Protein AF-A0A060CJ80-F1 (afdb_monomer_lite)

Foldseek 3Di:
DDFPDDDPRCCVQCNPDVVSHDDDVPDDPCVSCVRDDPVPPVVCCVVANPPNHRPPPPPPPDPPPDD

Secondary structure (DSSP, 8-state):
-EES--HHHHHHHH-SSGGG----TT--GGGGGGGEETT-HHHHHHHH-GGG---------------

Radius of gyration: 17.9 Å; chains: 1; bounding box: 48×44×32 Å

Sequence (67 aa):
GALYIHGDELKKTLGAHWTNWTPHAGQSWHSFNDYINFSDKTGWEKWWGKNGSAPTLVTTITPALMT

pLDDT: mean 85.26, std 14.23, range [50.88, 97.38]

Structure (mmCIF, N/CA/C/O backbone):
data_AF-A0A060CJ80-F1
#
_entry.id   AF-A0A060CJ80-F1
#
loop_
_atom_site.group_PDB
_atom_site.id
_atom_site.type_symbol
_atom_site.label_atom_id
_atom_site.label_alt_id
_atom_site.label_comp_id
_atom_site.label_asym_id
_atom_site.label_entity_id
_atom_site.label_seq_id
_atom_site.pdbx_PDB_ins_code
_atom_site.Cartn_x
_atom_site.Cartn_y
_atom_site.Cartn_z
_atom_site.occupancy
_atom_site.B_iso_or_equiv
_atom_site.auth_seq_id
_atom_site.auth_comp_id
_atom_site.auth_asym_id
_atom_site.auth_atom_id
_atom_site.pdbx_PDB_model_num
ATOM 1 N N . GLY A 1 1 ? -5.948 1.800 6.766 1.00 89.06 1 GLY A N 1
ATOM 2 C CA . GLY A 1 1 ? -5.246 1.969 5.528 1.00 89.06 1 GLY A CA 1
ATOM 3 C C . GLY A 1 1 ? -6.268 1.902 4.450 1.00 89.06 1 GLY A C 1
ATOM 4 O O . GLY A 1 1 ? -7.259 1.192 4.573 1.00 89.06 1 GLY A O 1
ATOM 5 N N . ALA A 1 2 ? -6.008 2.672 3.419 1.00 93.25 2 ALA A N 1
ATOM 6 C CA . ALA A 1 2 ? -6.604 2.498 2.116 1.00 93.25 2 ALA A CA 1
ATOM 7 C C . ALA A 1 2 ? -5.452 2.410 1.119 1.00 93.25 2 ALA A C 1
ATOM 9 O O . ALA A 1 2 ? -4.337 2.83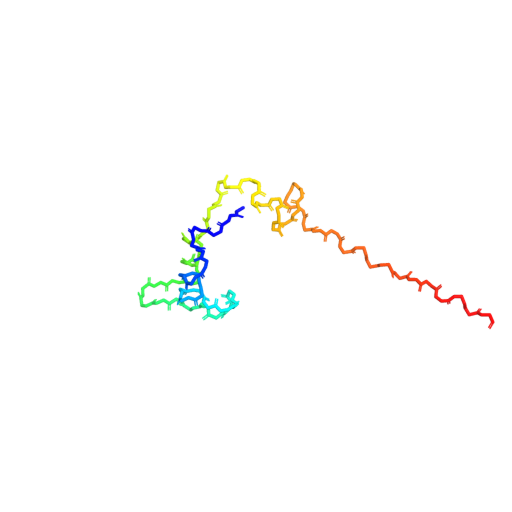4 1.423 1.00 93.25 2 ALA A O 1
ATOM 10 N N . LEU A 1 3 ? -5.706 1.858 -0.059 1.00 95.06 3 LEU A N 1
ATOM 11 C CA . LEU A 1 3 ? -4.763 2.015 -1.159 1.00 95.06 3 LEU A CA 1
ATOM 12 C C . LEU A 1 3 ? -4.853 3.454 -1.685 1.00 95.06 3 LEU A C 1
ATOM 14 O O . LEU A 1 3 ? -5.943 4.018 -1.691 1.00 95.06 3 LEU A O 1
ATOM 18 N N . TYR A 1 4 ? -3.735 4.040 -2.115 1.00 95.75 4 TYR A N 1
ATOM 19 C CA . TYR A 1 4 ? -3.723 5.349 -2.786 1.00 95.75 4 TYR A CA 1
ATOM 20 C C . TYR A 1 4 ? -4.299 5.290 -4.207 1.00 95.75 4 TYR A C 1
ATOM 22 O O . TYR A 1 4 ? -4.755 6.299 -4.737 1.00 95.75 4 TYR A O 1
ATOM 30 N N . ILE A 1 5 ? -4.264 4.105 -4.817 1.00 94.81 5 ILE A N 1
ATOM 31 C CA . ILE A 1 5 ? -4.713 3.843 -6.184 1.00 94.81 5 ILE A CA 1
ATOM 32 C C . ILE A 1 5 ? -6.047 3.096 -6.180 1.00 94.81 5 ILE A C 1
ATOM 34 O O . ILE A 1 5 ? -6.305 2.250 -5.319 1.00 94.81 5 ILE A O 1
ATOM 38 N N . HIS A 1 6 ? -6.901 3.397 -7.159 1.00 93.00 6 HIS A N 1
ATOM 39 C CA . HIS A 1 6 ? -8.278 2.902 -7.228 1.00 93.00 6 HIS A CA 1
ATOM 40 C C . HIS A 1 6 ? -8.693 2.555 -8.665 1.00 93.00 6 HIS A C 1
ATOM 42 O O . HIS A 1 6 ? -8.019 2.915 -9.628 1.00 93.00 6 HIS A O 1
ATOM 48 N N . GLY A 1 7 ? -9.822 1.854 -8.809 1.00 92.94 7 GLY A N 1
ATOM 49 C CA . GLY A 1 7 ? -10.433 1.569 -10.111 1.00 92.94 7 GLY A CA 1
ATOM 50 C C . GLY A 1 7 ? -9.500 0.833 -11.077 1.00 92.94 7 GLY A C 1
ATOM 51 O O . GLY A 1 7 ? -8.824 -0.128 -10.700 1.00 92.94 7 GLY A O 1
ATOM 52 N N . ASP A 1 8 ? -9.463 1.296 -12.327 1.00 95.69 8 ASP A N 1
ATOM 53 C CA . ASP A 1 8 ? -8.653 0.687 -13.387 1.00 95.69 8 ASP A CA 1
ATOM 54 C C . ASP A 1 8 ? -7.147 0.764 -13.103 1.00 95.69 8 ASP A C 1
ATOM 56 O O . ASP A 1 8 ? -6.405 -0.161 -13.439 1.00 95.69 8 ASP A O 1
ATOM 60 N N . GLU A 1 9 ? -6.689 1.824 -12.432 1.00 94.25 9 GLU A N 1
ATOM 61 C CA . GLU A 1 9 ? -5.280 1.994 -12.069 1.00 94.25 9 GLU A CA 1
ATOM 62 C C . GLU A 1 9 ? -4.831 0.958 -11.035 1.00 94.25 9 GLU A C 1
ATOM 64 O O . GLU A 1 9 ? -3.734 0.406 -11.152 1.00 94.25 9 GLU A O 1
ATOM 69 N N . LEU A 1 10 ? -5.697 0.619 -10.074 1.00 94.94 10 LEU A N 1
ATOM 70 C CA . LEU A 1 10 ? -5.435 -0.453 -9.114 1.00 94.94 10 LEU A CA 1
ATOM 71 C C . LEU A 1 10 ? -5.263 -1.790 -9.833 1.00 94.94 10 LEU A C 1
ATOM 73 O O . LEU A 1 10 ? -4.274 -2.481 -9.602 1.00 94.94 10 LEU A O 1
ATOM 77 N N . LYS A 1 11 ? -6.185 -2.142 -10.737 1.00 94.38 11 LYS A N 1
ATOM 78 C CA . LYS A 1 11 ? -6.127 -3.423 -11.459 1.00 94.38 11 LYS A CA 1
ATOM 79 C C . LYS A 1 11 ? -4.918 -3.501 -12.389 1.00 94.38 11 LYS A C 1
ATOM 81 O O . LYS A 1 11 ? -4.308 -4.561 -12.502 1.00 94.38 11 LYS A O 1
ATOM 86 N N . LYS A 1 12 ? -4.564 -2.392 -13.041 1.00 95.38 12 LYS A N 1
ATOM 87 C CA . LYS A 1 12 ? -3.379 -2.298 -13.899 1.00 95.38 12 LYS A CA 1
ATOM 88 C C . LYS A 1 12 ? -2.083 -2.433 -13.099 1.00 95.38 12 LYS A C 1
ATOM 90 O O . LYS A 1 12 ? -1.154 -3.076 -13.573 1.00 95.38 12 LYS A O 1
ATOM 95 N N . THR A 1 13 ? -2.026 -1.821 -11.917 1.00 94.94 13 THR A N 1
ATOM 96 C CA . THR A 1 13 ? -0.800 -1.746 -11.115 1.00 94.94 13 THR A CA 1
ATOM 97 C C . THR A 1 13 ? -0.608 -2.978 -10.238 1.00 94.94 13 THR A C 1
ATOM 99 O O . THR A 1 13 ? 0.474 -3.547 -10.246 1.00 94.94 13 THR A O 1
ATOM 102 N N . LEU A 1 14 ? -1.638 -3.409 -9.501 1.00 94.94 14 LEU A N 1
ATOM 103 C CA . LEU A 1 14 ? -1.559 -4.488 -8.502 1.00 94.94 14 LEU A CA 1
ATOM 104 C C . LEU A 1 14 ? -2.160 -5.819 -8.973 1.00 94.94 14 LEU A C 1
ATOM 106 O O . LEU A 1 14 ? -1.960 -6.845 -8.329 1.00 94.94 14 LEU A O 1
ATOM 110 N N . GLY A 1 15 ? -2.904 -5.820 -10.079 1.00 94.81 15 GLY A N 1
ATOM 111 C CA . GLY A 1 15 ? -3.661 -6.982 -10.535 1.00 94.81 15 GLY A CA 1
ATOM 112 C C . GLY A 1 15 ? -4.997 -7.160 -9.807 1.00 94.81 15 GLY A C 1
ATOM 113 O O . GLY A 1 15 ? -5.472 -6.287 -9.084 1.00 94.81 15 GLY A O 1
ATOM 114 N N . ALA A 1 16 ? -5.646 -8.302 -10.050 1.00 91.56 16 ALA A N 1
ATOM 115 C CA . ALA A 1 16 ? -6.957 -8.610 -9.468 1.00 91.56 16 ALA A CA 1
ATOM 116 C C . ALA A 1 16 ? -6.876 -9.021 -7.986 1.00 91.56 16 ALA A C 1
ATOM 118 O O . ALA A 1 16 ? -7.806 -8.761 -7.225 1.00 91.56 16 ALA A O 1
ATOM 119 N N . HIS A 1 17 ? -5.765 -9.639 -7.582 1.00 90.25 17 HIS A N 1
ATOM 120 C CA . HIS A 1 17 ? -5.461 -9.976 -6.195 1.00 90.25 17 HIS A CA 1
ATOM 121 C C . HIS A 1 17 ? -4.103 -9.391 -5.830 1.00 90.25 17 HIS A C 1
ATOM 123 O O . HIS A 1 17 ? -3.232 -9.273 -6.685 1.00 90.25 17 HIS A O 1
ATOM 129 N N . TRP A 1 18 ? -3.892 -9.070 -4.554 1.00 84.06 18 TRP A N 1
ATOM 130 C CA . TRP A 1 18 ? -2.619 -8.505 -4.095 1.00 84.06 18 TRP A CA 1
ATOM 131 C C . TRP A 1 18 ? -1.416 -9.425 -4.387 1.00 84.06 18 TRP A C 1
ATOM 133 O O . TRP A 1 18 ? -0.314 -8.932 -4.593 1.00 84.06 18 TRP A O 1
ATOM 143 N N . THR A 1 19 ? -1.630 -10.746 -4.479 1.00 89.62 19 THR A N 1
ATOM 144 C CA . THR A 1 19 ? -0.608 -11.742 -4.854 1.00 89.62 19 THR A CA 1
ATOM 145 C C . THR A 1 19 ? -0.226 -11.715 -6.334 1.00 89.62 19 THR A C 1
ATOM 147 O O . THR A 1 19 ? 0.737 -12.371 -6.718 1.00 89.62 19 THR A O 1
ATOM 150 N N . ASN A 1 20 ? -0.990 -11.021 -7.182 1.00 95.31 20 ASN A N 1
ATOM 151 C CA . ASN A 1 20 ? -0.658 -10.857 -8.597 1.00 95.31 20 ASN A CA 1
ATOM 152 C C . ASN A 1 20 ? 0.427 -9.803 -8.803 1.00 95.31 20 ASN A C 1
ATOM 154 O O . ASN A 1 20 ? 1.111 -9.836 -9.824 1.00 95.31 20 ASN A O 1
ATOM 158 N N . TRP A 1 21 ? 0.553 -8.855 -7.874 1.00 96.81 21 TRP A N 1
ATOM 159 C CA . TRP A 1 21 ? 1.625 -7.882 -7.927 1.00 96.81 21 TRP A CA 1
ATOM 160 C C . TRP A 1 21 ? 2.962 -8.586 -7.706 1.00 96.81 21 TRP A C 1
ATOM 162 O O . TRP A 1 21 ? 3.078 -9.466 -6.858 1.00 96.81 21 TRP A O 1
ATOM 172 N N . THR A 1 22 ? 3.981 -8.174 -8.450 1.00 96.69 22 THR A N 1
ATOM 173 C CA . THR A 1 22 ? 5.357 -8.643 -8.284 1.00 96.69 22 THR A CA 1
ATOM 174 C C . THR A 1 22 ? 6.298 -7.443 -8.328 1.00 96.69 22 THR A C 1
ATOM 176 O O . THR A 1 22 ? 6.037 -6.517 -9.102 1.00 96.69 22 THR A O 1
ATOM 179 N N . PRO A 1 23 ? 7.399 -7.442 -7.559 1.00 96.44 23 PRO A N 1
ATOM 180 C CA . PRO A 1 23 ? 8.345 -6.335 -7.578 1.00 96.44 23 PRO A CA 1
ATOM 181 C C . PRO A 1 23 ? 8.992 -6.164 -8.957 1.00 96.44 23 PRO A C 1
ATOM 183 O O . PRO A 1 23 ? 9.364 -7.139 -9.611 1.00 96.44 23 PRO A O 1
ATOM 186 N N . HIS A 1 24 ? 9.160 -4.912 -9.381 1.00 93.75 24 HIS A N 1
ATOM 187 C CA . HIS A 1 24 ? 9.923 -4.563 -10.579 1.00 93.75 24 HIS A CA 1
ATOM 188 C C . HIS A 1 24 ? 11.435 -4.587 -10.305 1.00 93.75 24 HIS A C 1
ATOM 190 O O . HIS A 1 24 ? 11.884 -4.773 -9.172 1.00 93.75 24 HIS A O 1
ATOM 196 N N . ALA A 1 25 ? 12.245 -4.364 -11.344 1.00 96.94 25 ALA A N 1
ATOM 197 C CA . ALA A 1 25 ? 13.691 -4.236 -11.191 1.00 96.94 25 ALA A CA 1
ATOM 198 C C . ALA A 1 25 ? 14.040 -3.157 -10.146 1.00 96.94 25 ALA A C 1
ATOM 200 O O . ALA A 1 25 ? 13.605 -2.012 -10.254 1.00 96.94 25 ALA A O 1
ATOM 201 N N . GLY A 1 26 ? 14.813 -3.538 -9.125 1.00 96.38 26 GLY A N 1
ATOM 202 C CA . GLY A 1 26 ? 15.190 -2.658 -8.012 1.00 96.38 26 GLY A CA 1
ATOM 203 C C . GLY A 1 26 ? 14.156 -2.545 -6.883 1.00 96.38 26 GLY A C 1
ATOM 204 O O . GLY A 1 26 ? 14.438 -1.888 -5.885 1.00 96.38 26 GLY A O 1
ATOM 205 N N . GLN A 1 27 ? 12.994 -3.194 -6.998 1.00 97.38 27 GLN A N 1
ATOM 206 C CA . GLN A 1 27 ? 12.000 -3.278 -5.928 1.00 97.38 27 GLN A CA 1
ATOM 207 C C . GLN A 1 27 ? 12.111 -4.592 -5.152 1.00 97.38 27 GLN A C 1
ATOM 209 O O . GLN A 1 27 ? 12.664 -5.589 -5.616 1.00 97.38 27 GLN A O 1
ATOM 214 N N . SER A 1 28 ? 11.525 -4.592 -3.958 1.00 97.00 28 SER A N 1
ATOM 215 C CA . SER A 1 28 ? 11.303 -5.798 -3.163 1.00 97.00 28 SER A CA 1
ATOM 216 C C . SER A 1 28 ? 9.814 -5.966 -2.892 1.00 97.00 28 SER A C 1
ATOM 218 O O . SER A 1 28 ? 9.024 -5.060 -3.149 1.00 97.00 28 SER A O 1
ATOM 220 N N . TRP A 1 29 ? 9.420 -7.089 -2.297 1.00 95.38 29 TRP A N 1
ATOM 221 C CA . TRP A 1 29 ? 8.044 -7.272 -1.834 1.00 95.38 29 TRP A CA 1
ATOM 222 C C . TRP A 1 29 ? 7.564 -6.165 -0.888 1.00 95.38 29 TRP A C 1
ATOM 224 O O . TRP A 1 29 ? 6.382 -5.834 -0.884 1.00 95.38 29 TRP A O 1
ATOM 23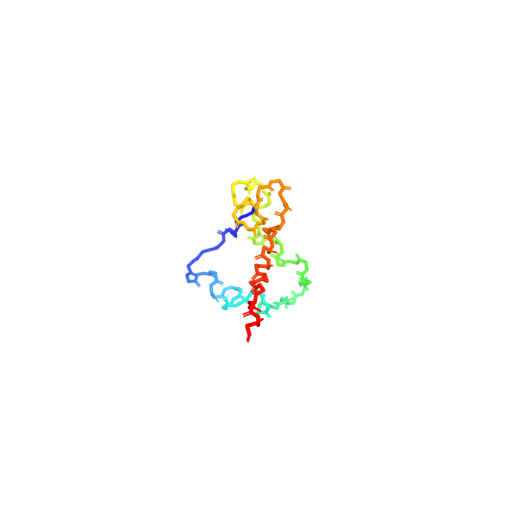4 N N . HIS A 1 30 ? 8.479 -5.543 -0.137 1.00 96.06 30 HIS A N 1
ATOM 235 C CA . HIS A 1 30 ? 8.140 -4.431 0.745 1.00 96.06 30 HIS A CA 1
ATOM 236 C C . HIS A 1 30 ? 7.693 -3.179 -0.020 1.00 96.06 30 HIS A C 1
ATOM 238 O O . HIS A 1 30 ? 6.914 -2.401 0.516 1.00 96.06 30 HIS A O 1
ATOM 244 N N . SER A 1 31 ? 8.111 -3.006 -1.280 1.00 96.00 31 SER A N 1
ATOM 245 C CA . SER A 1 31 ? 7.692 -1.877 -2.124 1.00 96.00 31 SER A CA 1
ATOM 246 C C . SER A 1 31 ? 6.187 -1.877 -2.416 1.00 96.00 31 SER A C 1
ATOM 248 O O . SER A 1 31 ? 5.637 -0.845 -2.779 1.00 96.00 31 SER A O 1
ATOM 250 N N . PHE A 1 32 ? 5.480 -2.994 -2.202 1.00 95.94 32 PHE A N 1
ATOM 251 C CA . PHE A 1 32 ? 4.014 -3.004 -2.234 1.00 95.94 32 PHE A CA 1
ATOM 252 C C . PHE A 1 32 ? 3.408 -2.007 -1.230 1.00 95.94 32 PHE A C 1
ATOM 25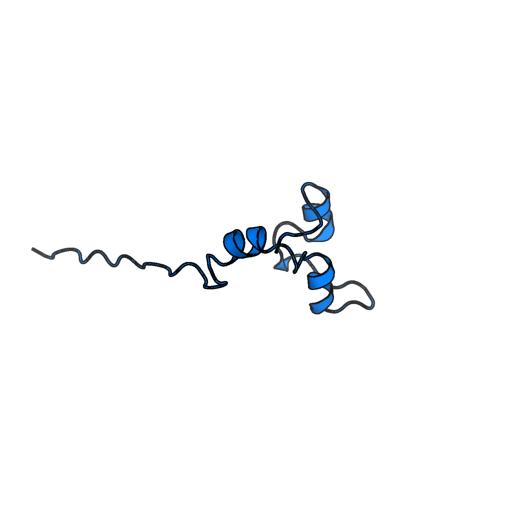4 O O . PHE A 1 32 ? 2.360 -1.411 -1.482 1.00 95.94 32 PHE A O 1
ATOM 261 N N . ASN A 1 33 ? 4.075 -1.796 -0.094 1.00 95.12 33 ASN A N 1
ATOM 262 C CA . ASN A 1 33 ? 3.586 -0.915 0.960 1.00 95.12 33 ASN A CA 1
ATOM 263 C C . ASN A 1 33 ? 3.535 0.555 0.533 1.00 95.12 33 ASN A C 1
ATOM 265 O O . ASN A 1 33 ? 2.768 1.313 1.123 1.00 95.12 33 ASN A O 1
ATOM 269 N N . ASP A 1 34 ? 4.263 0.949 -0.514 1.00 96.12 34 ASP A N 1
ATOM 270 C CA . ASP A 1 34 ? 4.240 2.318 -1.040 1.00 96.12 34 ASP A CA 1
ATOM 271 C C . ASP A 1 34 ? 2.846 2.707 -1.570 1.00 96.12 34 ASP A C 1
ATOM 273 O O . ASP A 1 34 ? 2.490 3.884 -1.619 1.00 96.12 34 ASP A O 1
ATOM 277 N N . TYR A 1 35 ? 2.009 1.719 -1.907 1.00 96.06 35 TYR A N 1
ATOM 278 C CA . TYR A 1 35 ? 0.630 1.939 -2.339 1.00 96.06 35 TYR A CA 1
ATOM 279 C C . TYR A 1 35 ? -0.366 2.078 -1.179 1.00 96.06 35 TYR A C 1
ATOM 281 O O . TYR A 1 35 ? -1.543 2.339 -1.435 1.00 96.06 35 TYR A O 1
ATOM 289 N N . ILE A 1 36 ? 0.058 1.906 0.079 1.00 95.50 36 ILE A N 1
ATOM 290 C CA . ILE A 1 36 ? -0.819 1.908 1.256 1.00 95.50 36 ILE A CA 1
ATOM 291 C C . ILE A 1 36 ? -0.738 3.249 1.991 1.00 95.50 36 ILE A C 1
ATOM 293 O O . ILE A 1 36 ? 0.310 3.667 2.477 1.00 95.50 36 ILE A O 1
ATOM 297 N N . ASN A 1 37 ? -1.891 3.883 2.194 1.00 95.31 37 ASN A N 1
ATOM 298 C CA . ASN A 1 37 ? -2.037 5.001 3.113 1.00 95.31 37 ASN A CA 1
ATOM 299 C C . ASN A 1 37 ? -2.097 4.503 4.564 1.00 95.31 37 ASN A C 1
ATOM 301 O O . ASN A 1 37 ? -3.172 4.183 5.081 1.00 95.31 37 ASN A O 1
ATOM 305 N N . PHE A 1 38 ? -0.952 4.462 5.245 1.00 93.31 38 PHE A N 1
ATOM 306 C CA . PHE A 1 38 ? -0.865 4.028 6.645 1.00 93.31 38 PHE A CA 1
ATOM 307 C C . PHE A 1 38 ? -1.574 4.965 7.633 1.00 93.31 38 PHE A C 1
ATOM 309 O O . PHE A 1 38 ? -1.965 4.518 8.713 1.00 93.31 38 PHE A O 1
ATOM 316 N N . SER A 1 39 ? -1.796 6.226 7.262 1.00 93.56 39 SER A N 1
ATOM 317 C CA . SER A 1 39 ? -2.422 7.235 8.123 1.00 93.56 39 SER A CA 1
ATOM 318 C C . SER A 1 39 ? -3.953 7.175 8.129 1.00 93.56 39 SER A C 1
ATOM 320 O O . SER A 1 39 ? -4.583 7.767 9.007 1.00 93.56 39 SER A O 1
ATOM 322 N N . ASP A 1 40 ? -4.574 6.450 7.192 1.00 93.88 40 ASP A N 1
ATOM 323 C CA . ASP A 1 40 ? -6.032 6.305 7.139 1.00 93.88 40 ASP A CA 1
ATOM 324 C C . ASP A 1 40 ? -6.543 5.343 8.226 1.00 93.88 40 ASP A C 1
ATOM 326 O O . ASP A 1 40 ? -6.660 4.127 8.022 1.00 93.88 40 ASP A O 1
ATOM 330 N N . LYS A 1 41 ? -6.856 5.906 9.397 1.00 90.12 41 LYS A N 1
ATOM 331 C CA . LYS A 1 41 ? -7.427 5.180 10.541 1.00 90.12 41 LYS A CA 1
ATOM 332 C C . LYS A 1 41 ? -8.774 4.542 10.198 1.00 90.12 41 LYS A C 1
ATOM 334 O O . LYS A 1 41 ? -8.963 3.361 10.475 1.00 90.12 41 LYS A O 1
ATOM 339 N N . THR A 1 42 ? -9.659 5.272 9.523 1.00 90.81 42 THR A N 1
ATOM 340 C CA . THR A 1 42 ? -10.987 4.778 9.127 1.00 90.81 42 THR A CA 1
ATOM 341 C C . THR A 1 42 ? -10.879 3.594 8.167 1.00 90.81 42 THR A C 1
ATOM 343 O O . THR A 1 42 ? -11.595 2.603 8.303 1.00 90.81 42 THR A O 1
ATOM 346 N N . GLY A 1 43 ? -9.951 3.650 7.212 1.00 91.62 43 GLY A N 1
ATOM 347 C CA . GLY A 1 43 ? -9.666 2.525 6.328 1.00 91.62 43 GLY A CA 1
ATOM 348 C C . GLY A 1 43 ? -9.134 1.301 7.082 1.00 91.62 43 GLY A C 1
ATOM 349 O O . GLY A 1 43 ? -9.458 0.172 6.725 1.00 91.62 43 GLY A O 1
ATOM 350 N N . TRP A 1 44 ? -8.356 1.490 8.162 1.00 91.12 44 TRP A N 1
ATOM 351 C CA . TRP A 1 44 ? -7.812 0.356 8.931 1.00 91.12 44 TRP A CA 1
ATOM 352 C C . TRP A 1 44 ? -8.925 -0.378 9.661 1.00 91.12 44 TRP A C 1
ATOM 354 O O . TRP A 1 44 ? -8.926 -1.605 9.669 1.00 91.12 44 TRP A O 1
ATOM 364 N N . GLU A 1 45 ? -9.899 0.358 10.194 1.00 90.94 45 GLU A N 1
ATOM 365 C CA . GLU A 1 45 ? -11.078 -0.240 10.817 1.00 90.94 45 GLU A CA 1
ATOM 366 C C . GLU A 1 45 ? -11.904 -1.071 9.831 1.00 90.94 45 GLU A C 1
ATOM 368 O O . GLU A 1 45 ? -12.468 -2.089 10.219 1.00 90.94 45 GLU A O 1
ATOM 373 N N . LYS A 1 46 ? -11.951 -0.690 8.548 1.00 88.12 46 LYS A N 1
ATOM 374 C CA . LYS A 1 46 ? -12.633 -1.483 7.513 1.00 88.12 46 LYS A CA 1
ATOM 375 C C . LYS A 1 46 ? -11.874 -2.756 7.147 1.00 88.12 46 LYS A C 1
ATOM 377 O O . LYS A 1 46 ? -12.505 -3.775 6.891 1.00 88.12 46 LYS A O 1
ATOM 382 N N . TRP A 1 47 ? -10.545 -2.694 7.082 1.00 85.38 47 TRP A N 1
ATOM 383 C CA . TRP A 1 47 ? -9.718 -3.841 6.695 1.00 85.38 47 TRP A CA 1
ATOM 384 C C . TRP A 1 47 ? -9.557 -4.860 7.813 1.00 85.38 47 TRP A C 1
ATOM 386 O O . TRP A 1 47 ? -9.660 -6.058 7.569 1.00 85.38 47 TRP A O 1
ATOM 396 N N . TRP A 1 48 ? -9.315 -4.387 9.030 1.00 83.75 48 TRP A N 1
ATOM 397 C CA . TRP A 1 48 ? -8.991 -5.257 10.150 1.00 83.75 48 TRP A CA 1
ATOM 398 C C . TRP A 1 48 ? -10.053 -5.266 11.230 1.00 83.75 48 TRP A C 1
ATOM 400 O O . TRP A 1 48 ? -9.975 -6.135 12.068 1.00 83.75 48 TRP A O 1
ATOM 410 N N . GLY A 1 49 ? -11.037 -4.369 11.240 1.00 83.62 49 GLY A N 1
ATOM 411 C CA . GLY A 1 49 ? -11.949 -4.204 12.373 1.00 83.62 49 GLY A CA 1
ATOM 412 C C . GLY A 1 49 ? -11.469 -3.147 13.374 1.00 83.62 49 GLY A C 1
ATOM 413 O O . GLY A 1 49 ? -10.369 -2.592 13.272 1.00 83.62 49 GLY A O 1
ATOM 414 N N . LYS A 1 50 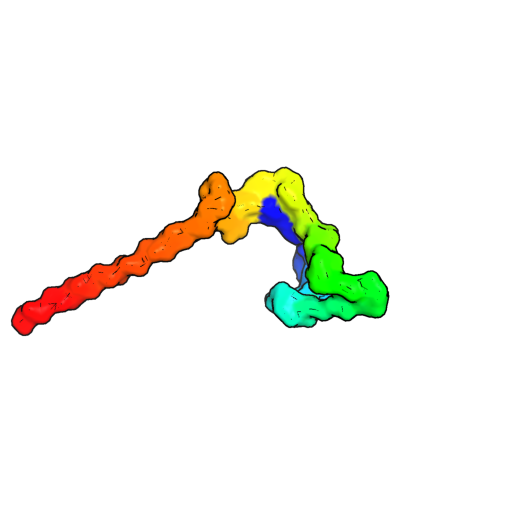? -12.323 -2.827 14.354 1.00 81.38 50 LYS A N 1
ATOM 415 C CA . LYS A 1 50 ? -12.018 -1.818 15.384 1.00 81.38 50 LYS A CA 1
ATOM 416 C C . LYS A 1 50 ? -10.769 -2.219 16.175 1.00 81.38 50 LYS A C 1
ATOM 418 O O . LYS A 1 50 ? -10.570 -3.391 16.484 1.00 81.38 50 LYS A O 1
ATOM 423 N N . ASN A 1 51 ? -9.940 -1.234 16.516 1.00 76.31 51 ASN A N 1
ATOM 424 C CA . ASN A 1 51 ? -8.691 -1.419 17.269 1.00 76.31 51 ASN A CA 1
ATOM 425 C C . ASN A 1 51 ? -7.659 -2.349 16.591 1.00 76.31 51 ASN A C 1
ATOM 427 O O . ASN A 1 51 ? -6.833 -2.942 17.279 1.00 76.31 51 ASN A O 1
ATOM 431 N N . GLY A 1 52 ? -7.708 -2.514 15.262 1.00 68.50 52 GLY A N 1
ATOM 432 C CA . GLY A 1 52 ? -6.761 -3.367 14.526 1.00 68.50 52 GLY A CA 1
ATOM 433 C C . GLY A 1 52 ? -6.907 -4.866 14.814 1.00 68.50 52 GLY A C 1
ATOM 434 O O . GLY A 1 52 ? -6.004 -5.640 14.508 1.00 68.50 52 GLY A O 1
ATOM 435 N N . SER A 1 53 ? -8.022 -5.275 15.424 1.00 68.00 53 SER A N 1
ATOM 436 C CA . SER A 1 53 ? -8.307 -6.669 15.760 1.00 68.00 53 SER A CA 1
ATOM 437 C C . SER A 1 53 ? -9.143 -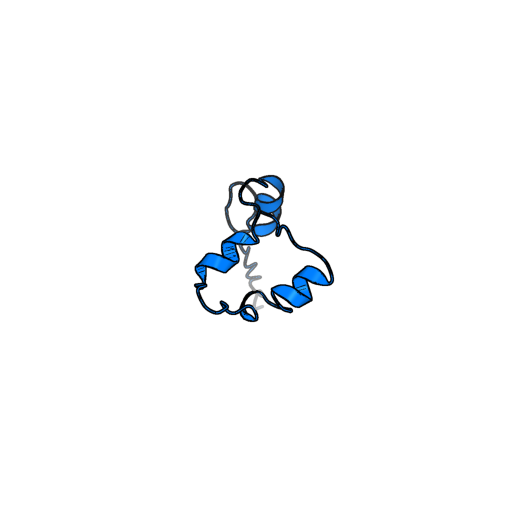7.295 14.657 1.00 68.00 53 SER A C 1
ATOM 439 O O . SER A 1 53 ? -10.312 -6.926 14.546 1.00 68.00 53 SER A O 1
ATOM 441 N N . ALA A 1 54 ? -8.551 -8.232 13.895 1.00 65.94 54 ALA A N 1
ATOM 442 C CA . ALA A 1 54 ? -9.235 -8.997 12.846 1.00 65.94 54 ALA A CA 1
ATOM 443 C C . ALA A 1 54 ? -10.640 -9.405 13.316 1.00 65.94 54 ALA A C 1
ATOM 445 O O . ALA A 1 54 ? -10.772 -9.829 14.472 1.00 65.94 54 ALA A O 1
ATOM 446 N N . PRO A 1 55 ? -11.684 -9.286 12.470 1.00 64.06 55 PRO A N 1
ATOM 447 C CA . PRO A 1 55 ? -13.030 -9.662 12.868 1.00 64.06 55 PRO A CA 1
ATOM 448 C C . PRO A 1 55 ? -12.981 -11.086 13.409 1.00 64.06 55 PRO A C 1
ATOM 450 O O . PRO A 1 55 ? -12.558 -12.010 12.713 1.00 64.06 55 PRO A O 1
ATOM 453 N N . THR A 1 56 ? -13.343 -11.244 14.683 1.00 65.00 56 THR A N 1
ATOM 454 C CA . THR A 1 56 ? -13.409 -12.553 15.318 1.00 65.00 56 THR A CA 1
ATOM 455 C C . THR A 1 56 ? -14.385 -13.373 14.491 1.00 65.00 56 THR A C 1
ATOM 457 O O . THR A 1 56 ? -15.575 -13.061 14.452 1.00 65.00 56 THR A O 1
ATOM 460 N N . LEU A 1 57 ? -13.877 -14.370 13.766 1.00 62.16 57 LEU A N 1
ATOM 461 C CA . LEU A 1 57 ? -14.718 -15.341 13.085 1.00 62.16 57 LEU A CA 1
ATOM 462 C C . LEU A 1 57 ? -15.500 -16.055 14.185 1.00 62.16 57 LEU A C 1
ATOM 464 O O . LEU A 1 57 ? -14.979 -16.942 14.859 1.00 62.16 57 LEU A O 1
ATOM 468 N N . VAL A 1 58 ? -16.737 -15.621 14.421 1.00 57.97 58 VAL A N 1
ATOM 469 C CA . VAL A 1 58 ? -17.683 -16.379 15.231 1.00 57.97 58 VAL A CA 1
ATOM 470 C C . VAL A 1 58 ? -18.044 -17.589 14.385 1.00 57.97 58 VAL A C 1
ATOM 472 O O . VAL A 1 58 ? -18.954 -17.550 13.560 1.00 57.97 58 VAL A O 1
ATOM 475 N N . THR A 1 59 ? -17.268 -18.660 14.531 1.00 54.12 59 THR A N 1
ATOM 476 C CA . THR A 1 59 ? -17.626 -19.972 14.006 1.00 54.12 59 THR A CA 1
ATOM 477 C C . THR A 1 59 ? -18.817 -20.450 14.825 1.00 54.12 59 THR A C 1
ATOM 479 O O . THR A 1 59 ? -18.655 -21.071 15.873 1.00 54.12 59 THR A O 1
ATOM 482 N N . THR A 1 60 ? -20.027 -20.102 14.393 1.00 51.12 60 THR A N 1
ATOM 483 C CA . THR A 1 60 ? -21.260 -20.631 14.973 1.00 51.12 60 THR A CA 1
ATOM 484 C C . THR A 1 60 ? -21.337 -22.115 14.625 1.00 51.12 60 THR A C 1
ATOM 486 O O . THR A 1 60 ? -21.907 -22.508 13.613 1.00 51.12 60 THR A O 1
ATOM 489 N N . ILE A 1 61 ? -20.719 -22.955 15.450 1.00 54.72 61 ILE A N 1
ATOM 490 C CA . ILE A 1 61 ? -21.011 -24.385 15.494 1.00 54.72 61 ILE A CA 1
ATOM 491 C C . ILE A 1 61 ? -22.428 -24.525 16.043 1.00 54.72 61 ILE A C 1
ATOM 493 O O . ILE A 1 61 ? -22.641 -24.505 17.250 1.00 54.72 61 ILE A O 1
ATOM 497 N N . THR A 1 62 ? -23.414 -24.606 15.152 1.00 57.94 62 THR A N 1
ATOM 498 C CA . THR A 1 62 ? -24.755 -25.083 15.493 1.00 57.94 62 THR A CA 1
ATOM 499 C C . THR A 1 62 ? -24.619 -26.557 15.887 1.00 57.94 62 THR A C 1
ATOM 501 O O . THR A 1 62 ? -24.294 -27.367 15.016 1.00 57.94 62 THR A O 1
ATOM 504 N N . PRO A 1 63 ? -24.831 -26.959 17.154 1.00 63.94 63 PRO A N 1
ATOM 505 C CA . PRO A 1 63 ? -24.931 -28.372 17.454 1.00 63.94 63 PRO A CA 1
ATOM 506 C C . PRO A 1 63 ? -26.268 -28.846 16.884 1.00 63.94 63 PRO A C 1
ATOM 508 O O . PRO A 1 63 ? -27.334 -28.445 17.352 1.00 63.94 63 PRO A O 1
ATOM 511 N N . ALA A 1 64 ? -26.211 -29.663 15.833 1.00 66.56 64 ALA A N 1
ATOM 512 C CA . ALA A 1 64 ? -27.362 -30.438 15.405 1.00 66.56 64 ALA A CA 1
ATOM 513 C C . ALA A 1 64 ? -27.715 -31.385 16.558 1.00 66.56 64 ALA A C 1
ATOM 515 O O . ALA A 1 64 ? -26.961 -32.304 16.876 1.00 66.56 64 ALA A O 1
ATOM 516 N N . LEU A 1 65 ? -28.832 -31.098 17.223 1.00 64.50 65 LEU A N 1
ATOM 517 C CA . LEU A 1 65 ? -29.442 -31.973 18.208 1.00 64.50 65 LEU A CA 1
ATOM 518 C C . LEU A 1 65 ? -29.775 -33.294 17.501 1.00 64.50 65 LEU A C 1
ATOM 520 O O . LEU A 1 65 ? -30.682 -33.340 16.674 1.00 64.50 65 LEU A O 1
ATOM 524 N N . MET A 1 66 ? -29.001 -34.343 17.778 1.00 50.88 66 MET A N 1
ATOM 525 C CA . MET A 1 66 ? -29.364 -35.703 17.393 1.00 50.88 66 MET A CA 1
ATOM 526 C C . MET A 1 66 ? -30.482 -36.153 18.336 1.00 50.88 66 MET A C 1
ATOM 528 O O . MET A 1 66 ? -30.250 -36.306 19.535 1.00 50.88 66 MET A O 1
ATOM 532 N N . THR A 1 67 ? -31.693 -36.270 17.797 1.00 66.50 67 THR A N 1
ATOM 533 C CA . THR A 1 67 ? -32.838 -36.948 18.425 1.00 66.50 67 THR A CA 1
ATOM 534 C C . THR A 1 67 ? -32.816 -38.429 18.110 1.00 66.50 67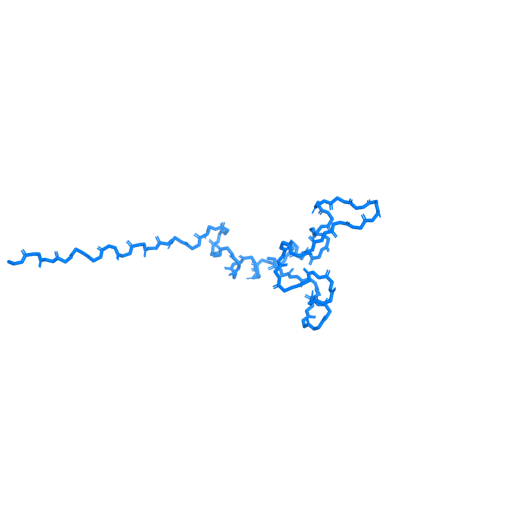 THR A C 1
ATOM 536 O O . THR A 1 67 ? -32.533 -38.741 16.929 1.00 66.50 67 THR A O 1
#

Organism: NCBI:txid237777